Protein AF-A0AA42QE08-F1 (afdb_monomer_lite)

Radius of gyration: 12.77 Å; chains: 1; bounding box: 27×22×44 Å

Foldseek 3Di:
DPQFKKFKWFDPDPDDPDPPTHTDPPLIDSDPVSNVVSQVVVCVVVVAQRMFIATPVGTDGGTRPPPPPPDD

Structure (mmCIF, N/CA/C/O backbone):
data_AF-A0AA42QE08-F1
#
_entry.id   AF-A0AA42QE08-F1
#
loop_
_atom_site.group_PDB
_atom_site.id
_atom_site.type_symbol
_atom_site.label_atom_id
_atom_site.label_alt_id
_atom_site.label_comp_id
_atom_site.label_asym_id
_atom_site.label_entity_id
_atom_site.label_seq_id
_atom_site.pdbx_PDB_ins_code
_atom_site.Cartn_x
_atom_site.Cartn_y
_atom_site.Cartn_z
_atom_site.occupancy
_atom_site.B_iso_or_equiv
_atom_site.auth_seq_id
_atom_site.auth_comp_id
_atom_site.auth_asym_id
_atom_site.auth_atom_id
_atom_site.pdbx_PDB_model_num
ATOM 1 N N . MET A 1 1 ? -18.270 -5.134 14.509 1.00 45.31 1 MET A N 1
ATOM 2 C CA . MET A 1 1 ? -17.272 -4.171 14.010 1.00 45.31 1 MET A CA 1
ATOM 3 C C . MET A 1 1 ? -16.671 -4.823 12.784 1.00 45.31 1 MET A C 1
ATOM 5 O O . MET A 1 1 ? -15.960 -5.804 12.950 1.00 45.31 1 MET A O 1
ATOM 9 N N . GLN A 1 2 ? -17.080 -4.409 11.583 1.00 53.41 2 GLN A N 1
ATOM 10 C CA . GLN A 1 2 ? -16.367 -4.805 10.368 1.00 53.41 2 GLN A CA 1
ATOM 11 C C . GLN A 1 2 ? -14.962 -4.218 10.504 1.00 53.41 2 GLN A C 1
ATOM 13 O O . GLN A 1 2 ? -14.822 -3.021 10.751 1.00 53.41 2 GLN A O 1
ATOM 18 N N . LYS A 1 3 ? -13.940 -5.072 10.490 1.00 56.72 3 LYS A N 1
ATOM 19 C CA . LYS A 1 3 ? -12.560 -4.618 10.368 1.00 56.72 3 LYS A CA 1
ATOM 20 C C . LYS A 1 3 ? -12.391 -4.257 8.898 1.00 56.72 3 LYS A C 1
ATOM 22 O O . LYS A 1 3 ? -12.011 -5.107 8.121 1.00 56.72 3 LYS A O 1
ATOM 27 N N . ASN A 1 4 ? -12.754 -3.040 8.505 1.00 62.22 4 ASN A N 1
ATOM 28 C CA . ASN A 1 4 ? -12.437 -2.568 7.162 1.00 62.22 4 ASN A CA 1
ATOM 29 C C . ASN A 1 4 ? -10.917 -2.441 7.058 1.00 62.22 4 ASN A C 1
ATOM 31 O O . ASN A 1 4 ? -10.342 -1.442 7.486 1.00 62.22 4 ASN A O 1
ATOM 35 N N . THR A 1 5 ? -10.276 -3.506 6.591 1.00 83.06 5 THR A N 1
ATOM 36 C CA . THR A 1 5 ? -8.845 -3.543 6.329 1.00 83.06 5 THR A CA 1
ATOM 37 C C . THR A 1 5 ? -8.650 -3.248 4.853 1.00 83.06 5 THR A C 1
ATOM 39 O O . THR A 1 5 ? -9.144 -3.975 3.993 1.00 83.06 5 THR A O 1
ATOM 42 N N . PHE A 1 6 ? -7.960 -2.146 4.582 1.00 87.19 6 PHE A N 1
ATOM 43 C CA . PHE A 1 6 ? -7.524 -1.766 3.250 1.00 87.19 6 PHE A CA 1
ATOM 44 C C . PHE A 1 6 ? -6.122 -2.320 3.045 1.00 87.19 6 PHE A C 1
ATOM 46 O O . PHE A 1 6 ? -5.227 -2.030 3.835 1.00 87.19 6 PHE A O 1
ATOM 53 N N . THR A 1 7 ? -5.921 -3.091 1.992 1.00 89.25 7 THR A N 1
ATOM 54 C CA . THR A 1 7 ? -4.620 -3.653 1.637 1.00 89.25 7 THR A CA 1
ATOM 55 C C . THR A 1 7 ? -4.187 -3.076 0.3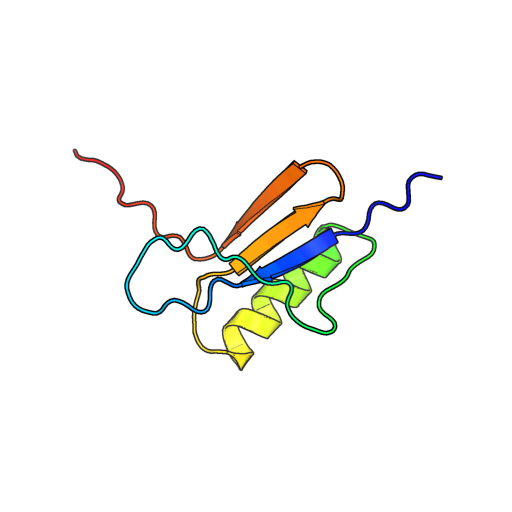03 1.00 89.25 7 THR A C 1
ATOM 57 O O . THR A 1 7 ? -4.990 -2.974 -0.627 1.00 89.25 7 THR A O 1
ATOM 60 N N . ILE A 1 8 ? -2.921 -2.683 0.204 1.00 88.56 8 ILE A N 1
ATOM 61 C CA . ILE A 1 8 ? -2.332 -2.278 -1.069 1.00 88.56 8 ILE A CA 1
ATOM 62 C C . ILE A 1 8 ? -1.717 -3.510 -1.716 1.00 88.56 8 ILE A C 1
ATOM 64 O O . 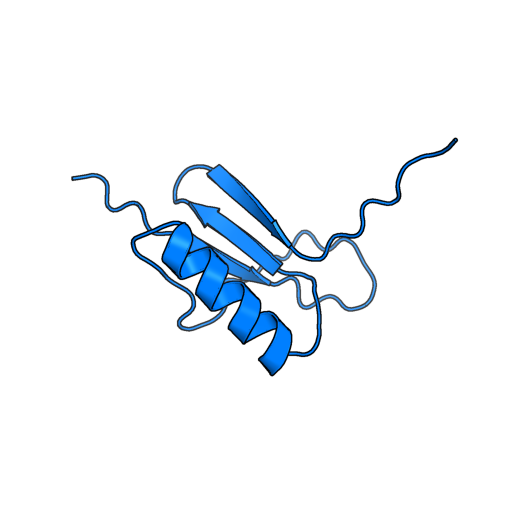ILE A 1 8 ? -0.861 -4.173 -1.132 1.00 88.56 8 ILE A O 1
ATOM 68 N N . GLU A 1 9 ? -2.142 -3.804 -2.934 1.00 88.19 9 GLU A N 1
ATOM 69 C CA . GLU A 1 9 ? -1.564 -4.845 -3.771 1.00 88.19 9 GLU A CA 1
ATOM 70 C C . GLU A 1 9 ? -0.802 -4.201 -4.929 1.00 88.19 9 GLU A C 1
ATOM 72 O O . GLU A 1 9 ? -1.243 -3.195 -5.488 1.00 88.19 9 GLU A O 1
ATOM 77 N N . ALA A 1 10 ? 0.325 -4.788 -5.313 1.00 84.12 10 ALA A N 1
ATOM 78 C CA . ALA A 1 10 ? 1.077 -4.400 -6.497 1.00 84.12 10 ALA A CA 1
ATOM 79 C C . ALA A 1 10 ? 1.094 -5.523 -7.524 1.00 84.12 10 ALA A C 1
ATOM 81 O O . ALA A 1 10 ? 1.124 -6.703 -7.179 1.00 84.12 10 ALA A O 1
ATOM 82 N N . ASP A 1 11 ? 1.132 -5.139 -8.795 1.00 82.38 11 ASP A N 1
ATOM 83 C CA . ASP A 1 11 ? 1.446 -6.059 -9.877 1.00 82.38 11 ASP A CA 1
ATOM 84 C C . ASP A 1 11 ? 2.913 -5.886 -10.284 1.00 82.38 11 ASP A C 1
ATOM 86 O O . ASP A 1 11 ? 3.277 -4.913 -10.941 1.00 82.38 11 ASP A O 1
ATOM 90 N N . TYR A 1 12 ? 3.756 -6.850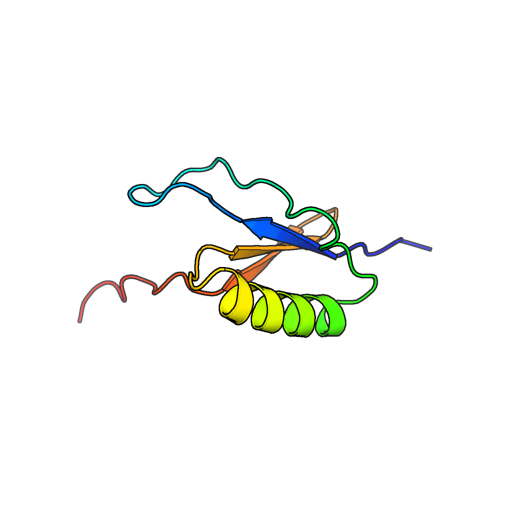 -9.893 1.00 76.44 12 TYR A N 1
ATOM 91 C CA . TYR A 1 12 ? 5.200 -6.909 -10.194 1.00 76.44 12 TYR A CA 1
ATOM 92 C C . TYR A 1 12 ? 5.538 -7.249 -11.642 1.00 76.44 12 TYR A C 1
ATOM 94 O O . TYR A 1 12 ? 6.711 -7.392 -11.996 1.00 76.44 12 TYR A O 1
ATOM 102 N N . SER A 1 13 ? 4.533 -7.329 -12.509 1.00 69.81 13 SER A N 1
ATOM 103 C CA . SER A 1 13 ? 4.738 -7.567 -13.923 1.00 69.81 13 SER A CA 1
ATOM 104 C C . SER A 1 13 ? 5.074 -6.259 -14.633 1.00 69.81 13 SER A C 1
ATOM 106 O O . SER A 1 13 ? 4.278 -5.334 -14.744 1.00 69.81 13 SER A O 1
ATOM 108 N N . THR A 1 14 ? 6.292 -6.179 -15.156 1.00 60.78 14 THR A N 1
ATOM 109 C CA . THR A 1 14 ? 6.806 -4.985 -15.839 1.00 60.78 14 THR A CA 1
ATOM 110 C C . THR A 1 14 ? 6.287 -4.814 -17.268 1.00 60.78 14 THR A C 1
ATOM 112 O O . THR A 1 14 ? 6.607 -3.811 -17.898 1.00 60.78 14 THR A O 1
ATOM 115 N N . ASN A 1 15 ? 5.529 -5.774 -17.820 1.00 54.44 15 ASN A N 1
ATOM 116 C CA . ASN A 1 15 ? 5.208 -5.768 -19.254 1.00 54.44 15 ASN A CA 1
ATOM 117 C C . ASN A 1 15 ? 3.905 -6.490 -19.652 1.00 54.44 15 ASN A C 1
ATOM 119 O O . ASN A 1 15 ? 3.732 -6.873 -20.812 1.00 54.44 15 ASN A O 1
ATOM 123 N N . SER A 1 16 ? 2.990 -6.746 -18.723 1.00 51.38 16 SER A N 1
ATOM 124 C CA . SER A 1 16 ? 1.668 -7.278 -19.063 1.00 51.38 16 SER A CA 1
ATOM 125 C C . SER A 1 16 ? 0.679 -6.960 -17.971 1.00 51.38 16 SER A C 1
ATOM 127 O O . SER A 1 16 ? 1.056 -6.894 -16.808 1.00 51.38 16 SER A O 1
ATOM 129 N N . TRP A 1 17 ? -0.580 -6.825 -18.384 1.00 53.91 17 TRP A N 1
ATOM 130 C CA . TRP A 1 17 ? -1.780 -6.821 -17.553 1.00 53.91 17 TRP A CA 1
ATOM 131 C C . TRP A 1 17 ? -1.870 -8.149 -16.785 1.00 53.91 17 TRP A C 1
ATOM 133 O O . TRP A 1 17 ? -2.677 -9.033 -17.077 1.00 53.91 17 TRP A O 1
ATOM 143 N N . SER A 1 18 ? -0.953 -8.359 -15.852 1.00 56.75 18 SER A N 1
ATOM 144 C CA . SER A 1 18 ? -0.950 -9.543 -15.029 1.00 56.75 18 SER A CA 1
ATOM 145 C C . SER A 1 18 ? -2.093 -9.397 -14.040 1.00 56.75 18 SER A C 1
ATOM 147 O O . SER A 1 18 ? -2.340 -8.360 -13.430 1.00 56.75 18 SER A O 1
ATOM 149 N N . SER A 1 19 ? -2.866 -10.469 -13.925 1.00 63.31 19 SER A N 1
ATOM 150 C CA . SER A 1 19 ? -3.885 -10.587 -12.884 1.00 63.31 19 SER A CA 1
ATOM 151 C C . SER A 1 19 ? -3.266 -10.995 -11.543 1.00 63.31 19 SER A C 1
ATOM 153 O O . SER A 1 19 ? -4.005 -11.315 -10.615 1.00 63.31 19 SER A O 1
ATOM 155 N N . ASN A 1 20 ? -1.931 -11.015 -11.443 1.00 75.62 20 ASN A N 1
ATOM 156 C CA . ASN A 1 20 ? -1.194 -11.502 -10.284 1.00 75.62 20 ASN A CA 1
ATOM 157 C C . ASN A 1 20 ? -0.815 -10.342 -9.365 1.00 75.62 20 ASN A C 1
ATOM 159 O O . ASN A 1 20 ? 0.356 -10.051 -9.138 1.00 75.62 20 ASN A O 1
ATOM 163 N N . TRP A 1 21 ? -1.854 -9.688 -8.861 1.00 81.00 21 TRP A N 1
ATOM 164 C CA . TRP A 1 21 ? -1.741 -8.687 -7.817 1.00 81.00 21 TRP A CA 1
ATOM 165 C C . TRP A 1 21 ? -1.353 -9.376 -6.519 1.00 81.00 21 TRP A C 1
ATOM 167 O O . TRP A 1 21 ? -2.039 -10.298 -6.077 1.00 81.00 21 TRP A O 1
ATOM 177 N N . GLU A 1 22 ? -0.252 -8.935 -5.931 1.00 85.75 22 GLU A N 1
ATOM 178 C CA . GLU A 1 22 ? 0.248 -9.467 -4.673 1.00 85.75 22 GLU A CA 1
ATOM 179 C C . GLU A 1 22 ? 0.196 -8.377 -3.601 1.00 85.75 22 GLU A C 1
ATOM 181 O O . GLU A 1 22 ? 0.558 -7.229 -3.881 1.00 85.75 22 GLU A O 1
ATOM 186 N N . PRO A 1 23 ? -0.257 -8.696 -2.376 1.00 86.88 23 PRO A N 1
ATOM 187 C CA . PRO A 1 23 ? -0.264 -7.738 -1.283 1.00 86.88 23 PRO A CA 1
ATOM 188 C C . PRO A 1 23 ? 1.163 -7.296 -0.970 1.00 86.88 23 PRO A C 1
ATOM 190 O O . PRO A 1 23 ? 2.069 -8.116 -0.810 1.00 86.88 23 PRO A O 1
ATOM 193 N N . ILE A 1 24 ? 1.355 -5.985 -0.869 1.00 85.62 24 ILE A N 1
ATOM 194 C CA . ILE A 1 24 ? 2.624 -5.420 -0.435 1.00 85.62 24 ILE A CA 1
ATOM 195 C C . ILE A 1 24 ? 2.746 -5.648 1.073 1.00 85.62 24 ILE A C 1
ATOM 197 O O . ILE A 1 24 ? 1.858 -5.310 1.859 1.00 85.62 24 ILE A O 1
ATOM 201 N N . ASP A 1 25 ? 3.878 -6.208 1.480 1.00 84.12 25 ASP A N 1
ATOM 202 C CA . ASP A 1 25 ? 4.181 -6.472 2.881 1.00 84.12 25 ASP A CA 1
ATOM 203 C C . ASP A 1 25 ? 4.160 -5.164 3.698 1.00 84.12 25 ASP A C 1
ATOM 205 O O . ASP A 1 25 ? 4.795 -4.176 3.324 1.00 84.12 25 ASP A O 1
ATOM 209 N N . ASN A 1 26 ? 3.464 -5.159 4.839 1.00 81.81 26 ASN A N 1
ATOM 210 C CA . ASN A 1 26 ? 3.229 -3.980 5.694 1.00 81.81 26 ASN A CA 1
ATOM 211 C C . ASN A 1 26 ? 2.401 -2.845 5.053 1.00 81.81 26 ASN A C 1
ATOM 213 O O . ASN A 1 26 ? 2.450 -1.715 5.538 1.00 81.81 26 ASN A O 1
ATOM 217 N N . ALA A 1 27 ? 1.617 -3.128 4.010 1.00 85.56 27 ALA A N 1
ATOM 218 C CA . ALA A 1 27 ? 0.717 -2.160 3.378 1.00 85.56 27 ALA A CA 1
ATOM 219 C C . ALA A 1 27 ? -0.766 -2.437 3.697 1.00 85.56 27 ALA A C 1
ATOM 221 O O . ALA A 1 27 ? -1.629 -2.416 2.817 1.00 85.56 27 ALA A O 1
ATOM 222 N N . GLU A 1 28 ? -1.051 -2.721 4.968 1.00 87.94 28 GLU A N 1
ATOM 223 C CA . GLU A 1 28 ? -2.400 -2.909 5.505 1.00 87.94 28 GLU A CA 1
ATOM 224 C C . GLU A 1 28 ? -2.786 -1.726 6.397 1.00 87.94 28 GLU A C 1
ATOM 226 O O . GLU A 1 28 ? -2.068 -1.364 7.331 1.00 87.94 28 GLU A O 1
ATOM 231 N N . TYR A 1 29 ? -3.953 -1.147 6.135 1.00 88.19 29 TYR A N 1
ATOM 232 C CA . TYR A 1 29 ? -4.424 0.082 6.760 1.00 88.19 29 TYR A CA 1
ATOM 233 C C . TYR A 1 29 ? -5.849 -0.077 7.279 1.00 88.19 29 TYR A C 1
ATOM 235 O O . TYR A 1 29 ? -6.647 -0.862 6.768 1.00 88.19 29 TYR A O 1
ATOM 243 N N . SER A 1 30 ? -6.185 0.689 8.317 1.00 86.38 30 SER A N 1
ATOM 244 C CA . SER A 1 30 ? -7.525 0.657 8.921 1.00 86.38 30 SER A CA 1
ATOM 245 C C . SER A 1 30 ? -8.505 1.617 8.243 1.00 86.38 30 SER A C 1
ATOM 247 O O . SER A 1 30 ? -9.707 1.559 8.497 1.00 86.38 30 SER A O 1
ATOM 249 N N . THR A 1 31 ? -8.003 2.531 7.410 1.00 86.06 31 THR A N 1
ATOM 250 C CA . THR A 1 31 ? -8.804 3.534 6.708 1.00 86.06 31 THR A CA 1
ATOM 251 C C . 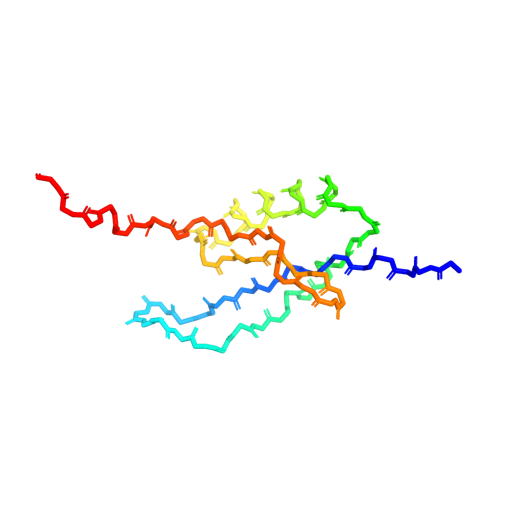THR A 1 31 ? -8.301 3.748 5.283 1.00 86.06 31 THR A C 1
ATOM 253 O O . THR A 1 31 ? -7.113 3.586 5.004 1.00 86.06 31 THR A O 1
ATOM 256 N N . LEU A 1 32 ? -9.205 4.154 4.384 1.00 84.62 32 LEU A N 1
ATOM 257 C CA . LEU A 1 32 ? -8.858 4.457 2.993 1.00 84.62 32 LEU A CA 1
ATOM 258 C C . LEU A 1 32 ? -7.835 5.595 2.900 1.00 84.62 32 LEU A C 1
ATOM 260 O O . LEU A 1 32 ? -6.874 5.475 2.158 1.00 84.62 32 LEU A O 1
ATOM 264 N N . ALA A 1 33 ? -7.989 6.646 3.709 1.00 86.12 33 ALA A N 1
ATOM 265 C CA . ALA A 1 33 ? -7.078 7.790 3.694 1.00 86.12 33 ALA A CA 1
ATOM 266 C C . ALA A 1 33 ? -5.636 7.402 4.073 1.00 86.12 33 ALA A C 1
ATOM 268 O O . ALA A 1 33 ? -4.679 7.923 3.505 1.00 86.12 33 ALA A O 1
ATOM 269 N N . GLU A 1 34 ? -5.468 6.476 5.024 1.00 88.75 34 GLU A N 1
ATOM 270 C CA . GLU A 1 34 ? -4.150 5.930 5.359 1.00 88.75 34 GLU A CA 1
ATOM 271 C C . GLU A 1 34 ? -3.590 5.067 4.225 1.00 88.75 34 GLU A C 1
ATOM 273 O O . GLU A 1 34 ? -2.398 5.153 3.936 1.00 88.75 34 GLU A O 1
ATOM 278 N N . ALA A 1 35 ? -4.441 4.282 3.558 1.00 87.38 35 ALA A N 1
ATOM 279 C CA . ALA A 1 35 ? -4.037 3.491 2.400 1.00 87.38 35 ALA A CA 1
ATOM 280 C C . ALA A 1 35 ? -3.623 4.374 1.213 1.00 87.38 35 ALA A C 1
ATOM 282 O O . ALA A 1 35 ? -2.609 4.098 0.585 1.00 87.38 35 ALA A O 1
ATOM 283 N N . GLU A 1 36 ? -4.337 5.466 0.937 1.00 87.44 36 GLU A N 1
ATOM 284 C CA . GLU A 1 36 ? -3.966 6.438 -0.101 1.00 87.44 36 GLU A CA 1
ATOM 285 C C . GLU A 1 36 ? -2.602 7.079 0.198 1.00 87.44 36 GLU A C 1
ATOM 287 O O . GLU A 1 36 ? -1.724 7.099 -0.664 1.00 87.44 36 GLU A O 1
ATOM 292 N N . ALA A 1 37 ? -2.377 7.523 1.440 1.00 89.00 37 ALA A N 1
ATOM 293 C CA . ALA A 1 37 ? -1.088 8.081 1.851 1.00 89.00 37 ALA A CA 1
ATOM 294 C C . ALA A 1 37 ? 0.050 7.045 1.782 1.00 89.00 37 ALA A C 1
ATOM 296 O O . ALA A 1 37 ? 1.160 7.357 1.350 1.00 89.00 37 ALA A O 1
ATOM 297 N N . GLY A 1 38 ? -0.224 5.803 2.189 1.00 88.25 38 GLY A N 1
ATOM 298 C CA . GLY A 1 38 ? 0.721 4.694 2.091 1.00 88.25 38 GLY A CA 1
ATOM 299 C C . GLY A 1 38 ? 1.086 4.355 0.649 1.00 88.25 38 GLY A C 1
ATOM 300 O O . GLY A 1 38 ? 2.245 4.077 0.351 1.00 88.25 38 GLY A O 1
ATOM 301 N N . MET A 1 39 ? 0.120 4.434 -0.262 1.00 85.44 39 MET A N 1
ATOM 302 C CA . MET A 1 39 ? 0.324 4.186 -1.685 1.00 85.44 39 MET A CA 1
ATOM 303 C C . MET A 1 39 ? 1.225 5.234 -2.338 1.00 85.44 39 MET A C 1
ATOM 305 O O . MET A 1 39 ? 2.092 4.875 -3.129 1.00 85.44 39 MET A O 1
ATOM 309 N N . GLU A 1 40 ? 1.068 6.508 -1.981 1.00 86.06 40 GLU A N 1
ATOM 310 C CA . GLU A 1 40 ? 1.921 7.593 -2.482 1.00 86.06 40 GLU A CA 1
ATOM 311 C C . GLU A 1 40 ? 3.378 7.441 -1.992 1.00 86.06 40 GLU A C 1
ATOM 313 O O . GLU A 1 40 ? 4.331 7.647 -2.749 1.00 86.06 40 GLU A O 1
ATOM 318 N N . ASP A 1 41 ? 3.574 7.000 -0.744 1.00 88.38 41 ASP A N 1
ATOM 319 C CA . ASP A 1 41 ? 4.899 6.660 -0.204 1.00 88.38 41 ASP A CA 1
ATOM 320 C C . ASP A 1 41 ? 5.508 5.435 -0.912 1.00 88.38 41 ASP A C 1
ATOM 322 O O . ASP A 1 41 ? 6.698 5.426 -1.245 1.00 88.38 41 ASP A O 1
ATOM 326 N N . LEU A 1 42 ? 4.692 4.419 -1.207 1.00 85.81 42 LEU A N 1
ATOM 327 C CA . LEU A 1 42 ? 5.108 3.236 -1.961 1.00 85.81 42 LEU A CA 1
ATOM 328 C C . LEU A 1 42 ? 5.449 3.563 -3.418 1.00 85.81 42 LEU A C 1
ATOM 330 O O . LEU A 1 42 ? 6.426 3.016 -3.928 1.00 85.81 42 LEU A O 1
ATOM 334 N N . GLU A 1 43 ? 4.733 4.485 -4.069 1.00 83.69 43 GLU A N 1
ATOM 335 C CA . GLU A 1 43 ? 5.078 4.969 -5.414 1.00 83.69 43 GLU A CA 1
ATOM 336 C C . GLU A 1 43 ? 6.478 5.578 -5.394 1.00 83.69 43 GLU A C 1
ATOM 338 O O . GLU A 1 43 ? 7.326 5.219 -6.210 1.00 83.69 43 GLU A O 1
ATOM 343 N N . GLN A 1 44 ? 6.745 6.465 -4.434 1.00 83.75 44 GLN A N 1
ATOM 344 C CA . GLN A 1 44 ? 8.040 7.131 -4.322 1.00 83.75 44 GLN A CA 1
ATOM 345 C C . GLN A 1 44 ? 9.170 6.152 -3.990 1.00 83.75 44 GLN A C 1
ATOM 347 O O . GLN A 1 44 ? 10.277 6.290 -4.511 1.00 83.75 44 GLN A O 1
ATOM 352 N N . LYS A 1 45 ? 8.906 5.152 -3.142 1.00 85.06 45 LYS A N 1
ATOM 353 C CA . LYS A 1 45 ? 9.894 4.132 -2.763 1.00 85.06 45 LYS A CA 1
ATOM 354 C C . LYS A 1 45 ? 10.210 3.163 -3.888 1.00 85.06 45 LYS A C 1
ATOM 356 O O . LYS A 1 45 ? 11.371 2.801 -4.071 1.00 85.06 45 LYS A O 1
ATOM 361 N N . LEU A 1 46 ? 9.182 2.692 -4.584 1.00 79.56 46 LEU A N 1
ATOM 362 C CA . LEU A 1 46 ? 9.317 1.628 -5.566 1.00 79.56 46 LEU A CA 1
ATOM 363 C C . LEU A 1 46 ? 9.522 2.171 -6.994 1.00 79.56 46 LEU A C 1
ATOM 365 O O . LEU A 1 46 ? 10.002 1.443 -7.858 1.00 79.56 46 LEU A O 1
ATOM 369 N N . GLY A 1 47 ? 9.221 3.451 -7.240 1.00 78.06 47 GLY A N 1
ATOM 370 C CA . GLY A 1 47 ? 9.506 4.155 -8.497 1.00 78.06 47 GLY A CA 1
ATOM 371 C C . GLY A 1 47 ? 8.624 3.731 -9.673 1.00 78.06 47 GLY A C 1
ATOM 372 O O . GLY A 1 47 ? 9.024 3.851 -10.829 1.00 78.06 47 GLY A O 1
ATOM 373 N N . TRP A 1 48 ? 7.447 3.192 -9.385 1.00 73.31 48 TRP A N 1
ATOM 374 C CA . TRP A 1 48 ? 6.545 2.570 -10.349 1.00 73.31 48 TRP A CA 1
ATOM 375 C C . TRP A 1 48 ? 5.109 2.622 -9.829 1.00 73.31 48 TRP A C 1
ATOM 377 O O . TRP A 1 48 ? 4.849 2.916 -8.661 1.00 73.31 48 TRP A O 1
ATOM 387 N N . ARG A 1 49 ? 4.174 2.374 -10.735 1.00 74.44 49 ARG A N 1
ATOM 388 C CA . ARG A 1 49 ? 2.804 2.855 -10.612 1.00 74.44 49 ARG A CA 1
ATOM 389 C C . ARG A 1 49 ? 1.755 1.745 -10.557 1.00 74.44 49 ARG A C 1
ATOM 391 O O . ARG A 1 49 ? 0.615 2.045 -10.263 1.00 74.44 49 ARG A O 1
ATOM 398 N N . ASN A 1 50 ? 2.129 0.477 -10.730 1.00 80.25 50 ASN A N 1
ATOM 399 C CA . ASN A 1 50 ? 1.204 -0.663 -10.770 1.00 80.25 50 ASN A CA 1
ATOM 400 C C . ASN A 1 50 ? 0.725 -1.093 -9.374 1.00 80.25 50 ASN A C 1
ATOM 402 O O . ASN A 1 50 ? 1.086 -2.164 -8.889 1.00 80.25 50 ASN A O 1
ATOM 406 N N . MET A 1 51 ? -0.081 -0.260 -8.718 1.00 84.69 51 MET A N 1
ATOM 407 C CA . MET A 1 51 ? -0.601 -0.524 -7.376 1.00 84.69 51 MET A CA 1
ATOM 408 C C . MET A 1 51 ? -2.118 -0.333 -7.324 1.00 84.69 51 MET A C 1
ATOM 410 O O . MET A 1 51 ? -2.687 0.511 -8.019 1.00 84.69 51 MET A O 1
ATOM 414 N N . ARG A 1 52 ? -2.787 -1.080 -6.447 1.00 86.25 52 ARG A N 1
ATOM 415 C CA . ARG A 1 52 ? -4.215 -0.930 -6.155 1.00 86.25 52 ARG A CA 1
ATOM 416 C C . ARG A 1 52 ? -4.510 -1.062 -4.669 1.00 86.25 52 ARG A C 1
ATOM 418 O O . ARG A 1 52 ? -3.829 -1.794 -3.967 1.00 86.25 52 ARG A O 1
ATOM 425 N N . ILE A 1 53 ? -5.558 -0.392 -4.215 1.00 88.06 53 ILE A N 1
ATOM 426 C CA . ILE A 1 53 ? -6.134 -0.538 -2.882 1.00 88.06 53 ILE A CA 1
ATOM 427 C C . ILE A 1 53 ? -7.352 -1.455 -2.989 1.00 88.06 53 ILE A C 1
ATOM 429 O O . ILE A 1 53 ? -8.281 -1.200 -3.768 1.00 88.06 53 ILE A O 1
ATOM 433 N N . VAL A 1 54 ? -7.368 -2.505 -2.176 1.00 86.69 54 VAL A N 1
ATOM 434 C CA . VAL A 1 54 ? -8.492 -3.430 -2.021 1.00 86.69 54 VAL A CA 1
ATOM 435 C C . VAL A 1 54 ? -8.985 -3.430 -0.575 1.00 86.69 54 VAL A C 1
ATOM 437 O O . VAL A 1 54 ? -8.200 -3.312 0.358 1.00 86.69 54 VAL A O 1
ATOM 440 N N . ASP A 1 55 ? -10.295 -3.533 -0.386 1.00 85.25 55 ASP A N 1
ATOM 441 C CA . ASP A 1 55 ? -10.949 -3.847 0.890 1.00 85.25 55 ASP A CA 1
ATOM 442 C C . ASP A 1 55 ? -11.351 -5.330 0.875 1.00 85.25 55 ASP A C 1
ATOM 444 O O . ASP A 1 55 ? -11.506 -5.913 -0.204 1.00 85.25 55 ASP A O 1
ATOM 448 N N . GLU A 1 56 ? -11.579 -5.931 2.050 1.00 70.62 56 GLU A N 1
ATOM 449 C CA . GLU A 1 56 ? -11.997 -7.337 2.226 1.00 70.62 56 GLU A CA 1
ATOM 450 C C . GLU A 1 56 ? -13.112 -7.796 1.269 1.00 70.62 56 GLU A C 1
ATOM 452 O O . GLU A 1 56 ? -13.263 -8.990 1.002 1.00 70.62 56 GLU A O 1
ATOM 457 N N . THR A 1 57 ? -13.929 -6.867 0.767 1.00 64.06 57 THR A N 1
ATOM 458 C CA . THR A 1 57 ? -15.053 -7.190 -0.110 1.00 64.06 57 THR A CA 1
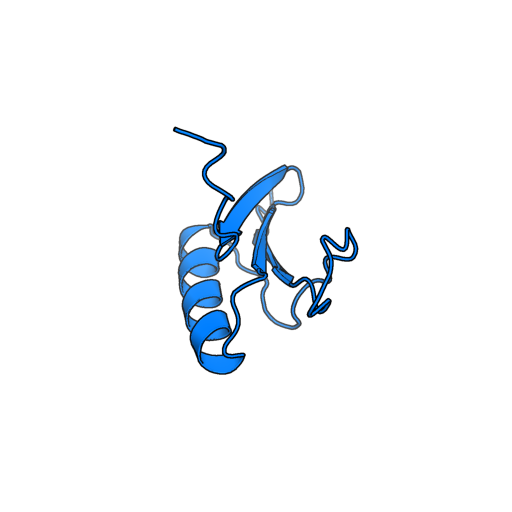ATOM 459 C C . THR A 1 57 ? -14.959 -6.634 -1.525 1.00 64.06 57 THR A C 1
ATOM 461 O O . THR A 1 57 ? -15.714 -7.109 -2.382 1.00 64.06 57 THR A O 1
ATOM 464 N N . ARG A 1 58 ? -14.124 -5.616 -1.798 1.00 67.62 58 ARG A N 1
A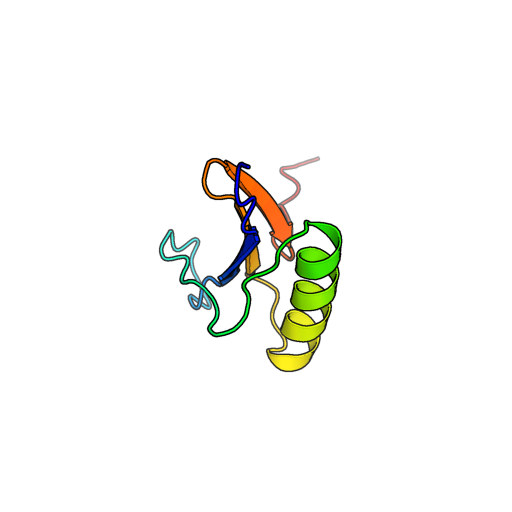TOM 465 C CA . ARG A 1 58 ? -14.163 -4.865 -3.069 1.00 67.62 58 ARG A CA 1
ATOM 466 C C . ARG A 1 58 ? -12.844 -4.180 -3.413 1.00 67.62 58 ARG A C 1
ATOM 468 O O . ARG A 1 58 ? -12.144 -3.669 -2.548 1.00 67.62 58 ARG A O 1
ATOM 475 N N . PHE A 1 59 ? -12.583 -4.077 -4.714 1.00 69.19 59 PHE A N 1
ATOM 476 C CA . PHE A 1 59 ? -11.615 -3.131 -5.262 1.00 69.19 59 PHE A CA 1
ATOM 477 C C . PHE A 1 59 ? -12.052 -1.698 -4.945 1.00 69.19 59 PHE A C 1
ATOM 479 O O . PHE A 1 59 ? -13.209 -1.341 -5.185 1.00 69.19 59 PHE A O 1
ATOM 486 N N . VAL A 1 60 ? -11.131 -0.903 -4.403 1.00 72.81 60 VAL A N 1
ATOM 487 C CA . VAL A 1 60 ? -11.414 0.465 -3.961 1.00 72.81 60 VAL A CA 1
ATOM 488 C C . VAL A 1 60 ? -10.816 1.472 -4.929 1.00 72.81 60 VAL A C 1
ATOM 490 O O . VAL A 1 60 ? -11.502 2.410 -5.329 1.00 72.81 60 VAL A O 1
ATOM 493 N N . TRP A 1 61 ? -9.556 1.276 -5.321 1.00 69.75 61 TRP A N 1
ATOM 494 C CA . TRP A 1 61 ? -8.837 2.248 -6.136 1.00 69.75 61 TRP A CA 1
ATOM 495 C C . TRP A 1 61 ? -7.637 1.618 -6.847 1.00 69.75 61 TRP A C 1
ATOM 497 O O . TRP A 1 61 ? -6.973 0.759 -6.277 1.00 69.75 61 TRP A O 1
ATOM 507 N N . ALA A 1 62 ? -7.339 2.041 -8.075 1.00 66.94 62 ALA A N 1
ATOM 508 C CA . ALA A 1 62 ? -6.094 1.711 -8.766 1.00 66.94 62 ALA A CA 1
ATOM 509 C C . ALA A 1 62 ? -5.346 3.011 -8.997 1.00 66.94 62 ALA A C 1
ATOM 511 O O . ALA A 1 62 ? -5.921 3.988 -9.478 1.00 66.94 62 ALA A O 1
ATOM 512 N N . TYR A 1 63 ? -4.069 2.997 -8.661 1.00 65.88 63 TYR A N 1
ATOM 513 C CA . TYR A 1 63 ? -3.175 4.090 -8.955 1.00 65.88 63 TYR A CA 1
ATOM 514 C C . TYR A 1 63 ? -2.311 3.698 -10.140 1.00 65.88 63 TYR A C 1
ATOM 516 O O . TYR A 1 63 ? -2.022 2.519 -10.323 1.00 65.88 63 TYR A O 1
ATOM 524 N N . GLY A 1 64 ? -1.934 4.670 -10.969 1.00 58.84 64 GLY A N 1
ATOM 525 C CA . GLY A 1 64 ? -0.883 4.461 -11.953 1.00 58.84 64 GLY A CA 1
ATOM 526 C C . GLY A 1 64 ? -1.192 3.537 -13.138 1.00 58.84 64 GLY A C 1
ATOM 527 O O . GLY A 1 64 ? -0.351 3.413 -14.026 1.00 58.84 64 GLY A O 1
ATOM 528 N N . GLN A 1 65 ? -2.399 2.973 -13.220 1.00 54.09 65 GLN A N 1
ATOM 529 C CA . GLN A 1 65 ? -2.991 2.666 -14.516 1.00 54.09 65 GLN A CA 1
ATOM 530 C C . GLN A 1 65 ? -3.289 4.006 -15.186 1.00 54.09 65 GLN A C 1
ATOM 532 O O . GLN A 1 65 ? -4.331 4.616 -14.951 1.00 54.09 65 GLN A O 1
ATOM 537 N N . GLU A 1 66 ? -2.350 4.483 -16.002 1.00 51.00 66 GLU A N 1
ATOM 538 C CA . GLU A 1 66 ? -2.749 5.253 -17.171 1.00 51.00 66 GLU A CA 1
ATOM 539 C C . GLU A 1 66 ? -3.780 4.367 -17.867 1.00 51.00 66 GLU A C 1
ATOM 541 O O . GLU A 1 66 ? -3.448 3.297 -18.381 1.00 51.00 66 GLU A O 1
ATOM 546 N N . GLY A 1 67 ? -5.056 4.750 -17.779 1.00 47.25 67 GLY A N 1
ATOM 547 C CA . GLY A 1 67 ? -5.978 4.308 -18.796 1.00 47.25 67 GLY A CA 1
ATOM 548 C C . GLY A 1 67 ? -5.286 4.657 -20.101 1.00 47.25 67 GLY A C 1
ATOM 549 O O . GLY A 1 67 ? -4.870 5.800 -20.296 1.00 47.25 67 GLY A O 1
ATOM 550 N N . GLU A 1 68 ? -5.125 3.677 -20.980 1.00 48.16 68 GLU A N 1
ATOM 551 C CA . GLU A 1 68 ? -5.347 4.011 -22.371 1.00 48.16 68 GLU A CA 1
ATOM 552 C C . GLU A 1 68 ? -6.710 4.713 -22.353 1.00 48.16 68 GLU A C 1
ATOM 554 O O . GLU A 1 68 ? -7.744 4.067 -22.186 1.00 48.16 68 GLU A O 1
ATOM 559 N N . ASP A 1 69 ? -6.701 6.051 -22.330 1.00 49.53 69 ASP A N 1
ATOM 560 C CA . ASP A 1 69 ? -7.786 6.841 -22.871 1.00 49.53 69 ASP A CA 1
ATOM 561 C C . ASP A 1 69 ? -7.979 6.253 -24.270 1.00 49.53 69 ASP A C 1
ATOM 563 O O . ASP A 1 69 ? -7.243 6.562 -25.209 1.00 49.53 69 ASP A O 1
ATOM 567 N N . GLU A 1 70 ? -8.888 5.277 -24.341 1.00 52.44 70 GLU A N 1
ATOM 568 C CA . GLU A 1 70 ? -9.508 4.809 -25.562 1.00 52.44 70 GLU A CA 1
ATOM 569 C C . GLU A 1 70 ? -9.956 6.063 -26.311 1.00 52.44 70 GLU A C 1
ATOM 571 O O . GLU A 1 70 ? -10.815 6.804 -25.837 1.00 52.44 70 GLU A O 1
ATOM 576 N N . ASP A 1 71 ? -9.303 6.275 -27.450 1.00 49.16 71 ASP A N 1
ATOM 577 C CA . ASP A 1 71 ? -9.734 7.020 -28.624 1.00 49.16 71 ASP A CA 1
ATOM 578 C C . ASP A 1 71 ? -10.575 8.297 -28.425 1.00 49.16 71 ASP A C 1
ATOM 580 O O . ASP A 1 71 ? -11.763 8.275 -28.087 1.00 49.16 71 ASP A O 1
ATOM 584 N N . ALA A 1 72 ? -10.013 9.409 -28.904 1.00 41.03 72 ALA A N 1
ATOM 585 C CA . ALA A 1 72 ? -10.782 10.372 -29.692 1.00 41.03 72 ALA A CA 1
ATOM 586 C C . ALA A 1 72 ? -10.005 10.805 -30.942 1.00 41.03 72 ALA A C 1
ATOM 588 O O . ALA A 1 72 ? -8.838 11.238 -30.798 1.00 41.03 72 ALA A O 1
#

Sequence (72 aa):
MQKNTFTIEADYSTNSWSSNWEPIDNAEYSTLAEAEAGMEDLEQKLGWRNMRIVDETRFVWAYGQEGEDEDA

pLDDT: mean 74.26, std 14.33, range [41.03, 89.25]

Secondary structure (DSSP, 8-state):
-----EEEEEE--SSS--S-EEEEEEEEESSHHHHHHHHHHHHHHH----EEEEETTEEEEEES--------